Protein AF-A0A7C3QTV1-F1 (afdb_monomer_lite)

pLDDT: mean 79.76, std 13.31, range [42.56, 96.12]

Radius of gyration: 38.28 Å; chains: 1; bounding box: 79×47×96 Å

Organism: NCBI:txid178606

Structure (mmCIF, N/CA/C/O backbone):
data_AF-A0A7C3QTV1-F1
#
_entry.id   AF-A0A7C3QTV1-F1
#
loop_
_atom_site.group_PDB
_atom_site.id
_atom_site.type_symbol
_atom_site.label_atom_id
_atom_site.label_alt_id
_atom_site.label_comp_id
_atom_site.label_asym_id
_atom_site.label_entity_id
_atom_site.label_seq_id
_atom_site.pdbx_PDB_ins_code
_atom_site.Cartn_x
_atom_site.Cartn_y
_atom_site.Cartn_z
_atom_site.occupancy
_atom_site.B_iso_or_equiv
_atom_site.auth_seq_id
_atom_site.auth_comp_id
_atom_site.auth_asym_id
_atom_site.auth_atom_id
_atom_site.pdbx_PDB_model_num
ATOM 1 N N . PRO A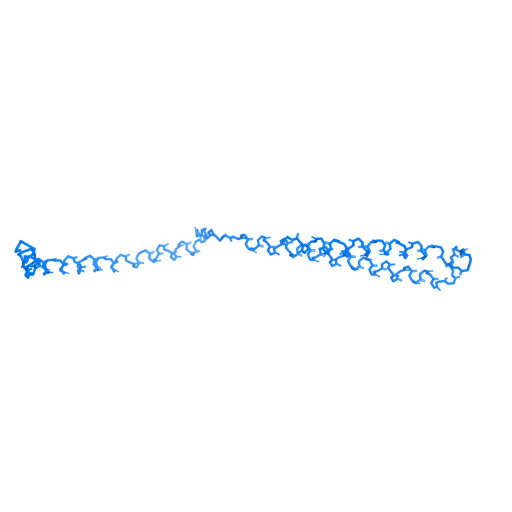 1 1 ? -51.489 26.824 45.747 1.00 57.31 1 PRO A N 1
ATOM 2 C CA . PRO A 1 1 ? -51.584 26.325 47.152 1.00 57.31 1 PRO A CA 1
ATOM 3 C C . PRO A 1 1 ? -51.521 24.789 47.327 1.00 57.31 1 PRO A C 1
ATOM 5 O O . PRO A 1 1 ? -51.056 24.339 48.369 1.00 57.31 1 PRO A O 1
ATOM 8 N N . PHE A 1 2 ? -51.929 23.983 46.333 1.00 53.06 2 PHE A N 1
ATOM 9 C CA . PHE A 1 2 ? -51.855 22.506 46.382 1.00 53.06 2 PHE A CA 1
ATOM 10 C C . PHE A 1 2 ? -50.439 21.932 46.168 1.00 53.06 2 PHE A C 1
ATOM 12 O O . PHE A 1 2 ? -50.050 20.970 46.826 1.00 53.06 2 PHE A O 1
ATOM 19 N N . VAL A 1 3 ? -49.615 22.585 45.342 1.00 59.31 3 VAL A N 1
ATOM 20 C CA . VAL A 1 3 ? -48.230 22.155 45.049 1.00 59.31 3 VAL A CA 1
ATOM 21 C C . VAL A 1 3 ? -47.318 22.262 46.283 1.00 59.31 3 VAL A C 1
ATOM 23 O O . VAL A 1 3 ? -46.472 21.404 46.523 1.00 59.31 3 VAL A O 1
ATOM 26 N N . ARG A 1 4 ? -47.557 23.258 47.150 1.00 53.75 4 ARG A N 1
ATOM 27 C CA . ARG A 1 4 ? -46.781 23.467 48.388 1.00 53.75 4 ARG A CA 1
ATOM 28 C C . ARG A 1 4 ? -47.048 22.393 49.456 1.00 53.75 4 ARG A C 1
ATOM 30 O O . ARG A 1 4 ? -46.195 22.176 50.311 1.00 53.75 4 ARG A O 1
ATOM 37 N N . LYS A 1 5 ? -48.193 21.695 49.394 1.00 55.81 5 LYS A N 1
ATOM 38 C CA . LYS A 1 5 ? -48.529 20.576 50.297 1.00 55.81 5 LYS A CA 1
ATOM 39 C C . LYS A 1 5 ? -47.998 19.222 49.797 1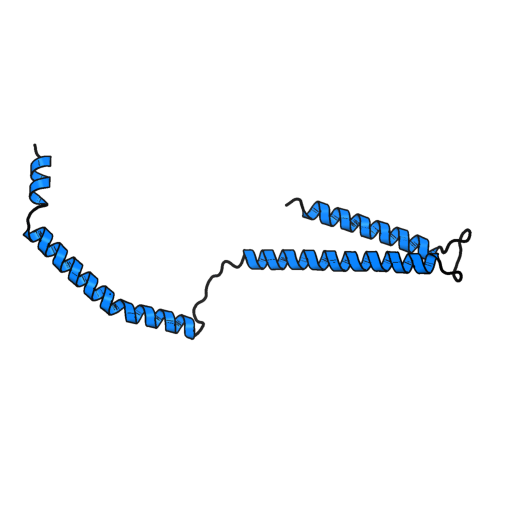.00 55.81 5 LYS A C 1
ATOM 41 O O . LYS A 1 5 ? -47.728 18.361 50.627 1.00 55.81 5 LYS A O 1
ATOM 46 N N . LEU A 1 6 ? -47.753 19.054 48.490 1.00 56.16 6 LEU A N 1
ATOM 47 C CA . LEU A 1 6 ? -47.090 17.852 47.952 1.00 56.16 6 LEU A CA 1
ATOM 48 C C . LEU A 1 6 ? -45.583 17.818 48.250 1.00 56.16 6 LEU A C 1
ATOM 50 O O . LEU A 1 6 ? -45.042 16.756 48.544 1.00 56.16 6 LEU A O 1
ATOM 54 N N . ILE A 1 7 ? -44.913 18.973 48.243 1.00 57.59 7 ILE A N 1
ATOM 55 C CA . ILE A 1 7 ? -43.476 19.061 48.562 1.00 57.59 7 ILE A CA 1
ATOM 56 C C . ILE A 1 7 ? -43.217 18.726 50.041 1.00 57.5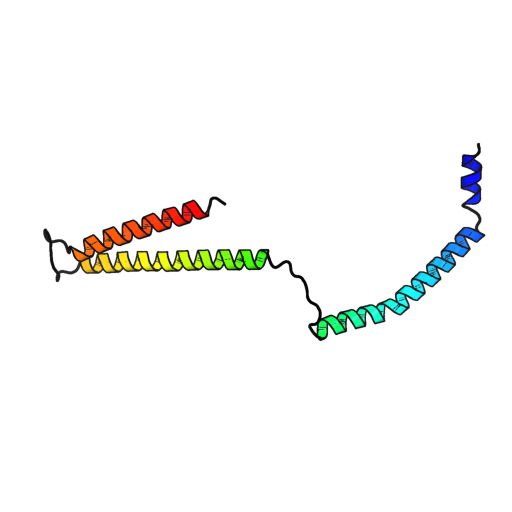9 7 ILE A C 1
ATOM 58 O O . ILE A 1 7 ? -42.242 18.054 50.361 1.00 57.59 7 ILE A O 1
ATOM 62 N N . ARG A 1 8 ? -44.131 19.109 50.945 1.00 54.47 8 ARG A N 1
ATOM 63 C CA . ARG A 1 8 ? -44.015 18.827 52.387 1.00 54.47 8 ARG A CA 1
ATOM 64 C C . ARG A 1 8 ? -44.311 17.374 52.786 1.00 54.47 8 ARG A C 1
ATOM 66 O O . ARG A 1 8 ? -43.872 16.970 53.851 1.00 54.47 8 ARG A O 1
ATOM 73 N N . ARG A 1 9 ? -44.993 16.584 51.942 1.00 53.34 9 ARG A N 1
ATOM 74 C CA . ARG A 1 9 ? -45.221 15.136 52.154 1.00 53.34 9 ARG A CA 1
ATOM 75 C C . ARG A 1 9 ? -44.098 14.241 51.615 1.00 53.34 9 ARG A C 1
ATOM 77 O O . ARG A 1 9 ? -44.005 13.087 52.005 1.00 53.34 9 ARG A O 1
ATOM 84 N N . ARG A 1 10 ? -43.215 14.761 50.752 1.00 52.06 10 ARG A N 1
ATOM 85 C CA . ARG A 1 10 ? -42.000 14.047 50.298 1.00 52.06 10 ARG A CA 1
ATOM 86 C C . ARG A 1 10 ? -40.833 14.120 51.293 1.00 52.06 10 ARG A C 1
ATOM 88 O O . ARG A 1 10 ? -39.836 13.440 51.089 1.00 52.06 10 ARG A O 1
ATOM 95 N N . PHE A 1 11 ? -40.981 14.914 52.355 1.00 51.16 11 PHE A N 1
ATOM 96 C CA . PHE A 1 11 ? -40.048 15.054 53.478 1.00 51.16 11 PHE A CA 1
ATOM 97 C C . PHE A 1 11 ? -40.587 14.384 54.758 1.00 51.16 11 PHE A C 1
ATOM 99 O O . PHE A 1 11 ? -40.347 14.866 55.859 1.00 51.16 11 PHE A O 1
ATOM 106 N N . GLU A 1 12 ? -41.326 13.276 54.641 1.00 59.94 12 GLU A N 1
ATOM 107 C CA . GLU A 1 12 ? -41.555 12.403 55.797 1.00 59.94 12 GLU A CA 1
ATOM 108 C C . GLU A 1 12 ? -40.262 11.613 56.079 1.00 59.94 12 GLU A C 1
ATOM 110 O O . GLU A 1 12 ? -39.845 10.817 55.227 1.00 59.94 12 GLU A O 1
ATOM 115 N N . PRO A 1 13 ? -39.603 11.823 57.238 1.00 62.16 13 PRO A N 1
ATOM 116 C CA . PRO A 1 13 ? -38.328 11.182 57.567 1.00 62.16 13 PRO A CA 1
ATOM 117 C C . PRO A 1 13 ? -38.396 9.648 57.519 1.00 62.16 13 PRO A C 1
ATOM 119 O O . PRO A 1 13 ? -37.409 9.008 57.162 1.00 62.16 13 PRO A O 1
ATOM 122 N N . GLU A 1 14 ? -39.568 9.051 57.757 1.00 66.94 14 GLU A N 1
ATOM 123 C CA . GLU A 1 14 ? -39.784 7.606 57.606 1.00 66.94 14 GLU A CA 1
ATOM 124 C C . GLU A 1 14 ? -39.624 7.116 56.162 1.00 66.94 14 GLU A C 1
ATOM 126 O O . GLU A 1 14 ? -39.055 6.050 55.921 1.00 66.94 14 GLU A O 1
ATOM 131 N N . THR A 1 15 ? -40.074 7.897 55.177 1.00 64.44 15 THR A N 1
ATOM 132 C CA . THR A 1 15 ? -39.997 7.504 53.763 1.00 64.44 15 THR A CA 1
ATOM 133 C C . THR A 1 15 ? -38.566 7.629 53.240 1.00 64.44 15 THR A C 1
ATOM 135 O O . THR A 1 15 ? -38.103 6.772 52.488 1.00 64.44 15 THR A O 1
ATOM 138 N N . VAL A 1 16 ? -37.826 8.647 53.691 1.00 73.81 16 VAL A N 1
ATOM 139 C CA . VAL A 1 16 ? -36.400 8.828 53.370 1.00 73.81 16 VAL A CA 1
ATOM 140 C C . VAL A 1 16 ? -35.551 7.721 54.006 1.00 73.81 16 VAL A C 1
ATOM 142 O O . VAL A 1 16 ? -34.723 7.118 53.323 1.00 73.81 16 VAL A O 1
ATOM 145 N N . PHE A 1 17 ? -35.797 7.383 55.276 1.00 76.62 17 PHE A N 1
ATOM 146 C CA . PHE A 1 17 ? -35.063 6.329 55.984 1.00 76.62 17 PHE A CA 1
ATOM 147 C C . PHE A 1 17 ? -35.340 4.929 55.417 1.00 76.62 17 PHE A C 1
ATOM 149 O O . PHE A 1 17 ? -34.416 4.127 55.256 1.00 76.62 17 PHE A O 1
ATOM 156 N N . ARG A 1 18 ? -36.594 4.641 55.041 1.00 76.31 18 ARG A N 1
ATOM 157 C CA . ARG A 1 18 ? -36.968 3.387 54.372 1.00 76.31 18 ARG A CA 1
ATOM 158 C C . ARG A 1 18 ? -36.261 3.233 53.026 1.00 76.31 18 ARG A C 1
ATOM 160 O O . ARG A 1 18 ? -35.700 2.172 52.767 1.00 76.31 18 ARG A O 1
ATOM 167 N N . ASN A 1 19 ? -36.218 4.300 52.226 1.00 76.44 19 ASN A N 1
ATOM 168 C CA . ASN A 1 19 ? -35.540 4.305 50.927 1.00 76.44 19 ASN A CA 1
ATOM 169 C C . ASN A 1 19 ? -34.011 4.162 51.058 1.00 76.44 19 ASN A C 1
ATOM 171 O O . ASN A 1 19 ? -33.388 3.462 50.260 1.00 76.44 19 ASN A O 1
ATOM 175 N N . LEU A 1 20 ? -33.407 4.775 52.082 1.00 82.00 20 LEU A N 1
ATOM 176 C CA . LEU A 1 20 ? -31.981 4.625 52.399 1.00 82.00 20 LEU A CA 1
ATOM 177 C C . LEU A 1 20 ? -31.633 3.191 52.810 1.00 82.00 20 LEU A C 1
ATOM 179 O O . LEU A 1 20 ? -30.662 2.635 52.302 1.00 82.00 20 LEU A O 1
ATOM 183 N N . ARG A 1 21 ? -32.437 2.559 53.678 1.00 82.69 21 ARG A N 1
ATOM 184 C CA . ARG A 1 21 ? -32.220 1.156 54.067 1.00 82.69 21 ARG A CA 1
ATOM 185 C C . ARG A 1 21 ? -32.382 0.199 52.895 1.00 82.69 21 ARG A C 1
ATOM 187 O O . ARG A 1 21 ? -31.544 -0.683 52.730 1.00 82.69 21 ARG A O 1
ATOM 194 N N . SER A 1 22 ? -33.420 0.366 52.076 1.00 81.38 22 SER A N 1
ATOM 195 C CA . SER A 1 22 ? -33.595 -0.472 50.887 1.00 81.38 22 SER A CA 1
ATOM 196 C C . SER A 1 22 ? -32.456 -0.270 49.887 1.00 81.38 22 SER A C 1
ATOM 198 O O . SER A 1 22 ? -31.944 -1.247 49.351 1.00 81.38 22 SER A O 1
ATOM 200 N N . GLY A 1 23 ? -32.004 0.974 49.688 1.00 83.81 23 GLY A N 1
ATOM 201 C CA . GLY A 1 23 ? -30.856 1.284 48.836 1.00 83.81 23 GLY A CA 1
ATOM 202 C C . GLY A 1 23 ? -29.564 0.640 49.340 1.00 83.81 23 GLY A C 1
ATOM 203 O O . GLY A 1 23 ? -28.862 -0.008 48.569 1.00 83.81 23 GLY A O 1
ATOM 204 N N . ALA A 1 24 ? -29.291 0.729 50.645 1.00 86.88 24 ALA A N 1
ATOM 205 C CA . ALA A 1 24 ? -28.126 0.104 51.267 1.00 86.88 24 ALA A CA 1
ATOM 206 C C . ALA A 1 24 ? -28.153 -1.430 51.155 1.00 86.88 24 ALA A C 1
ATOM 208 O O . ALA A 1 24 ? -27.127 -2.045 50.874 1.00 86.88 24 ALA A O 1
ATOM 209 N N . PHE A 1 25 ? -29.325 -2.053 51.314 1.00 87.12 25 PHE A N 1
ATOM 210 C CA . PHE A 1 25 ? -29.476 -3.506 51.198 1.00 87.12 25 PHE A CA 1
ATOM 211 C C . PHE A 1 25 ? -29.254 -3.998 49.761 1.00 87.12 25 PHE A C 1
ATOM 213 O O . PHE A 1 25 ? -28.578 -5.002 49.539 1.00 87.12 25 PHE A O 1
ATOM 220 N N . VAL A 1 26 ? -29.773 -3.266 48.770 1.00 83.44 26 VAL A N 1
ATOM 221 C CA . VAL A 1 26 ? -29.538 -3.547 47.344 1.00 83.44 26 VAL A CA 1
ATOM 222 C C . VAL A 1 26 ? -28.065 -3.350 46.979 1.00 83.44 26 VAL A C 1
ATOM 224 O O . VAL A 1 26 ? -27.502 -4.165 46.247 1.00 83.44 26 VAL A O 1
ATOM 227 N N . PHE A 1 27 ? -27.419 -2.315 47.517 1.00 88.38 27 PHE A N 1
ATOM 228 C CA . PHE A 1 27 ? -26.004 -2.037 47.279 1.00 88.38 27 PHE A CA 1
ATOM 229 C C . PHE A 1 27 ? -25.098 -3.130 47.859 1.00 88.38 27 PHE A C 1
ATOM 231 O O . PHE A 1 27 ? -24.255 -3.673 47.146 1.00 88.38 27 PHE A O 1
ATOM 238 N N . LEU A 1 28 ? -25.338 -3.531 49.113 1.00 88.12 28 LEU A N 1
ATOM 239 C CA . LEU A 1 28 ? -24.637 -4.645 49.758 1.00 88.12 28 LEU A CA 1
ATOM 240 C C . LEU A 1 28 ? -24.811 -5.946 48.975 1.00 88.12 28 LEU A C 1
ATOM 242 O O . LEU A 1 28 ? -23.833 -6.637 48.708 1.00 88.12 28 LEU A O 1
ATOM 246 N N . ARG A 1 29 ? -26.039 -6.249 48.543 1.00 84.56 29 ARG A N 1
ATOM 247 C CA . ARG A 1 29 ? -26.325 -7.441 47.739 1.00 84.56 29 ARG A CA 1
ATOM 248 C C . ARG A 1 29 ? -25.632 -7.408 46.373 1.00 84.56 29 ARG A C 1
ATOM 250 O O . ARG A 1 29 ? -25.198 -8.436 45.873 1.00 84.56 29 ARG A O 1
ATOM 257 N N . THR A 1 30 ? -25.510 -6.237 45.759 1.00 86.62 30 THR A N 1
ATOM 258 C CA . THR A 1 30 ? -24.826 -6.097 44.466 1.00 86.62 30 THR A CA 1
ATOM 259 C C . THR A 1 30 ? -23.321 -6.304 44.614 1.00 86.62 30 THR A C 1
ATOM 261 O O . THR A 1 30 ? -22.729 -7.041 43.830 1.00 86.62 30 THR A O 1
ATOM 264 N N . ILE A 1 31 ? -22.711 -5.730 45.656 1.00 91.25 31 ILE A N 1
ATOM 265 C CA . ILE A 1 31 ? -21.286 -5.920 45.957 1.00 91.25 31 ILE A CA 1
ATOM 266 C C . ILE A 1 31 ? -20.964 -7.384 46.256 1.00 91.25 31 ILE A C 1
ATOM 268 O O . ILE A 1 31 ? -19.913 -7.855 45.838 1.00 91.25 31 ILE A O 1
ATOM 272 N N . THR A 1 32 ? -21.845 -8.127 46.930 1.00 89.00 32 THR A N 1
ATOM 273 C CA . THR A 1 32 ? -21.590 -9.548 47.218 1.00 89.00 32 THR A CA 1
ATOM 274 C C . THR A 1 32 ? -21.739 -10.453 45.995 1.00 89.00 32 THR A C 1
ATOM 276 O O . THR A 1 32 ? -21.111 -11.507 45.949 1.00 89.00 32 THR A O 1
ATOM 279 N N . HIS A 1 33 ? -22.520 -10.057 44.984 1.00 88.06 33 HIS A N 1
ATOM 280 C CA . HIS A 1 33 ? -22.658 -10.808 43.729 1.00 88.06 33 HIS A CA 1
ATOM 281 C C . HIS A 1 33 ? -21.634 -10.414 42.652 1.00 88.06 33 HIS A C 1
ATOM 283 O O . HIS A 1 33 ? -21.359 -11.211 41.755 1.00 88.06 33 HIS A O 1
ATOM 289 N N . LEU A 1 34 ? -21.035 -9.224 42.750 1.00 91.69 34 LEU A N 1
ATOM 290 C CA . LEU A 1 34 ? -20.049 -8.716 41.794 1.00 91.69 34 LEU A CA 1
ATOM 291 C C . LEU A 1 34 ? -18.840 -9.656 41.574 1.00 91.69 34 LEU A C 1
ATOM 293 O O . LEU A 1 34 ? -18.490 -9.882 40.415 1.00 91.69 34 LEU A O 1
ATOM 297 N N . PRO A 1 35 ? -18.217 -10.252 42.616 1.00 89.81 35 PRO A N 1
ATOM 298 C CA . PRO A 1 35 ? -17.055 -11.122 42.442 1.00 89.81 35 PRO A CA 1
ATOM 299 C C . PRO A 1 35 ? -17.367 -12.347 41.581 1.00 89.81 35 PRO A C 1
ATOM 301 O O . PRO A 1 35 ? -16.568 -12.709 40.724 1.00 89.81 35 PRO A O 1
ATOM 304 N N . ALA A 1 36 ? -18.554 -12.938 41.749 1.00 89.06 36 ALA A N 1
ATOM 305 C CA . ALA A 1 36 ? -18.980 -14.104 40.980 1.00 89.06 36 ALA A CA 1
ATOM 306 C C . ALA A 1 36 ? -19.204 -13.766 39.496 1.00 89.06 36 ALA A C 1
ATOM 308 O O . ALA A 1 36 ? -18.911 -14.577 38.620 1.00 89.06 36 ALA A O 1
ATOM 309 N N . GLU A 1 37 ? -19.702 -12.566 39.188 1.00 88.56 37 GLU A N 1
ATOM 310 C CA . GLU A 1 37 ? -19.820 -12.105 37.799 1.00 88.56 37 GLU A CA 1
ATOM 311 C C . GLU A 1 37 ? -18.449 -11.810 37.172 1.00 88.56 37 GLU A C 1
ATOM 313 O O . GLU A 1 37 ? -18.217 -12.161 36.013 1.00 88.56 37 GLU A O 1
ATOM 318 N N . ILE A 1 38 ? -17.508 -11.255 37.944 1.00 90.94 38 ILE A N 1
ATOM 319 C CA . ILE A 1 38 ? -16.116 -11.069 37.506 1.00 90.94 38 ILE A CA 1
ATOM 320 C C . ILE A 1 38 ? -15.455 -12.427 37.238 1.00 90.94 38 ILE A C 1
ATOM 322 O O . ILE A 1 38 ? -14.831 -12.603 36.195 1.00 90.94 38 ILE A O 1
ATOM 326 N N . GLU A 1 39 ? -15.633 -13.413 38.117 1.00 92.19 39 GLU A N 1
ATOM 327 C CA . GLU A 1 39 ? -15.088 -14.764 37.948 1.00 92.19 39 GLU A CA 1
ATOM 328 C C . GLU A 1 39 ? -15.637 -15.448 36.687 1.00 92.19 39 GLU A C 1
ATOM 330 O O . GLU A 1 39 ? -14.876 -16.021 35.902 1.00 92.19 39 GLU A O 1
ATOM 335 N N . LYS A 1 40 ? -16.945 -15.325 36.424 1.00 89.00 40 LYS A N 1
ATOM 336 C CA . LYS A 1 40 ? -17.563 -15.808 35.179 1.00 89.00 40 LYS A CA 1
ATOM 337 C C . LYS A 1 40 ? -16.970 -15.123 33.947 1.00 89.00 40 LYS A C 1
ATOM 339 O O . LYS A 1 40 ? -16.721 -15.799 32.948 1.00 89.00 40 LYS A O 1
ATOM 344 N N . LEU A 1 41 ? -16.746 -13.809 33.996 1.00 88.62 41 LEU A N 1
ATOM 345 C CA . LEU A 1 41 ? -16.097 -13.050 32.922 1.00 88.62 41 LEU A CA 1
ATOM 346 C C . LEU A 1 41 ? -14.666 -13.540 32.685 1.00 88.62 41 LEU A C 1
ATOM 348 O O . LEU A 1 41 ? -14.343 -13.916 31.562 1.00 88.62 41 LEU A O 1
ATOM 352 N N . VAL A 1 42 ? -13.845 -13.625 33.734 1.00 88.94 42 VAL A N 1
ATOM 353 C CA . VAL A 1 42 ? -12.451 -14.093 33.659 1.00 88.94 42 VAL A CA 1
ATOM 354 C C . VAL A 1 42 ? -12.377 -15.527 33.142 1.00 88.94 42 VAL A C 1
ATOM 356 O O . VAL A 1 42 ? -11.549 -15.826 32.289 1.00 88.94 42 VAL A O 1
ATOM 359 N N . THR A 1 43 ? -13.281 -16.404 33.575 1.00 87.88 43 THR A N 1
ATOM 360 C CA . THR A 1 43 ? -13.341 -17.789 33.089 1.00 87.88 43 THR A CA 1
ATOM 361 C C . THR A 1 43 ? -13.704 -17.840 31.604 1.00 87.88 43 THR A C 1
ATOM 363 O O . THR A 1 43 ? -13.112 -18.603 30.846 1.00 87.88 43 THR A O 1
ATOM 366 N N . ARG A 1 44 ? -14.628 -16.987 31.137 1.00 84.69 44 ARG A N 1
ATOM 367 C CA . ARG A 1 44 ? -14.930 -16.863 29.701 1.00 84.69 44 ARG A CA 1
ATOM 368 C C . ARG A 1 44 ? -13.733 -16.334 28.903 1.00 84.69 44 ARG A C 1
ATOM 370 O O . ARG A 1 44 ? -13.522 -16.841 27.802 1.00 84.69 44 ARG A O 1
ATOM 377 N N . VAL A 1 45 ? -12.971 -15.363 29.434 1.00 84.81 45 VAL A N 1
ATOM 378 C CA . VAL A 1 45 ? -11.714 -14.872 28.822 1.00 84.81 45 VAL A CA 1
ATOM 379 C C . VAL A 1 45 ? -10.713 -16.025 28.716 1.00 84.81 45 VAL A C 1
ATOM 381 O O . VAL A 1 45 ? -10.200 -16.294 27.633 1.00 84.81 45 VAL A O 1
ATOM 384 N N . ARG A 1 46 ? -10.461 -16.718 29.834 1.00 83.19 46 ARG A N 1
ATOM 385 C CA . ARG A 1 46 ? -9.462 -17.788 29.949 1.00 83.19 46 ARG A CA 1
ATOM 386 C C . ARG A 1 46 ? -9.751 -18.951 29.011 1.00 83.19 46 ARG A C 1
ATOM 388 O O . ARG A 1 46 ? -8.837 -19.465 28.380 1.00 83.19 46 ARG A O 1
ATOM 395 N N . ASP A 1 47 ? -11.018 -19.331 28.896 1.00 86.38 47 ASP A N 1
ATOM 396 C CA . ASP A 1 47 ? -11.443 -20.446 28.053 1.00 86.38 47 ASP A CA 1
ATOM 397 C C . ASP A 1 47 ? -11.568 -20.048 26.568 1.00 86.38 47 ASP A C 1
ATOM 399 O O . ASP A 1 47 ? -12.088 -20.825 25.768 1.00 86.38 47 ASP A O 1
ATOM 403 N N . GLY A 1 48 ? -11.165 -18.826 26.185 1.00 71.62 48 GLY A N 1
ATOM 404 C CA . GLY A 1 48 ? -11.246 -18.332 24.805 1.00 71.62 48 GLY A CA 1
ATOM 405 C C . GLY A 1 48 ? -12.678 -18.231 24.263 1.00 71.62 48 GLY A C 1
ATOM 406 O O . GLY A 1 48 ? -12.886 -18.066 23.065 1.00 71.62 48 GLY A O 1
ATOM 407 N N . ARG A 1 49 ? -13.693 -18.331 25.135 1.00 70.25 49 ARG A N 1
ATOM 408 C CA . ARG A 1 49 ? -15.121 -18.315 24.767 1.00 70.25 49 ARG A CA 1
ATOM 409 C C . ARG A 1 49 ? -15.672 -16.906 24.577 1.00 70.25 49 ARG A C 1
ATOM 411 O O . ARG A 1 49 ? -16.839 -16.749 24.210 1.00 70.25 49 ARG A O 1
ATOM 418 N N . ILE A 1 50 ? -14.858 -15.878 24.817 1.00 68.06 50 ILE A N 1
ATOM 419 C CA . ILE A 1 50 ? -15.195 -14.515 24.422 1.00 68.06 50 ILE A CA 1
ATOM 420 C C . ILE A 1 50 ? -14.983 -14.403 22.918 1.00 68.06 50 ILE A C 1
ATOM 422 O O . ILE A 1 50 ? -13.883 -14.155 22.435 1.00 68.06 50 ILE A O 1
ATOM 426 N N . ARG A 1 51 ? -16.083 -14.549 22.179 1.00 57.78 51 ARG A N 1
ATOM 427 C CA . ARG A 1 51 ? -16.190 -14.000 20.832 1.00 57.78 51 ARG A CA 1
ATOM 428 C C . ARG A 1 51 ? -16.244 -12.485 20.979 1.00 57.78 51 ARG A C 1
ATOM 430 O O . ARG A 1 51 ? -17.317 -11.920 21.173 1.00 57.78 51 ARG A O 1
ATOM 437 N N . VAL A 1 52 ? -15.078 -11.844 20.992 1.00 62.91 52 VAL A N 1
ATOM 438 C CA . VAL A 1 52 ? -15.027 -10.402 20.778 1.00 62.91 52 VAL A CA 1
ATOM 439 C C . VAL A 1 52 ? -15.442 -10.217 19.330 1.00 62.91 52 VAL A C 1
ATOM 441 O O . VAL A 1 52 ? -14.707 -10.606 18.425 1.00 62.91 52 VAL A O 1
ATOM 444 N N . ASP A 1 53 ? -16.639 -9.680 19.119 1.00 57.34 53 ASP A N 1
ATOM 445 C CA . ASP A 1 53 ? -17.086 -9.199 17.815 1.00 57.34 53 ASP A CA 1
ATOM 446 C C . ASP A 1 53 ? -16.289 -7.917 17.528 1.00 57.34 53 ASP A C 1
ATOM 448 O O . ASP A 1 53 ? -16.778 -6.788 17.613 1.00 57.34 53 ASP A O 1
ATOM 452 N N . PHE A 1 54 ? -14.973 -8.076 17.347 1.00 56.88 54 PHE A N 1
ATOM 453 C CA . PHE A 1 54 ? -14.149 -7.016 16.812 1.00 56.88 54 PHE A CA 1
ATOM 454 C C . PHE A 1 54 ? -14.771 -6.732 15.457 1.00 56.88 54 PHE A C 1
ATOM 456 O O . PHE A 1 54 ? -14.787 -7.593 14.582 1.00 56.88 54 PHE A O 1
ATOM 463 N N . ASN A 1 55 ? -15.322 -5.534 15.297 1.00 58.56 55 ASN A N 1
ATOM 464 C CA . ASN A 1 55 ? -15.736 -5.041 13.997 1.00 58.56 55 ASN A CA 1
ATOM 465 C C . ASN A 1 55 ? -14.448 -4.821 13.186 1.00 58.56 55 ASN A C 1
ATOM 467 O O . ASN A 1 55 ? -13.955 -3.701 13.056 1.00 58.56 55 ASN A O 1
ATOM 471 N N . LEU A 1 56 ? -13.854 -5.922 12.716 1.00 61.31 56 LEU A N 1
ATOM 472 C CA . LEU A 1 56 ? -12.570 -6.017 12.022 1.00 61.31 56 LEU A CA 1
ATOM 473 C C . LEU A 1 56 ? -12.620 -5.383 10.630 1.00 61.31 56 LEU A C 1
ATOM 475 O O . LEU A 1 56 ? -11.671 -5.539 9.876 1.00 61.31 56 LEU A O 1
ATOM 479 N N . ARG A 1 57 ? -13.664 -4.609 10.311 1.00 63.69 57 ARG A N 1
ATOM 480 C CA . ARG A 1 57 ? -13.777 -3.821 9.079 1.00 63.69 57 ARG A CA 1
ATOM 481 C C . ARG A 1 57 ? -12.487 -3.049 8.785 1.00 63.69 57 ARG A C 1
ATOM 483 O O . ARG A 1 57 ? -11.945 -3.158 7.701 1.00 63.69 57 ARG A O 1
ATOM 490 N N . HIS A 1 58 ? -11.907 -2.403 9.800 1.00 71.94 58 HIS A N 1
ATOM 491 C CA . HIS A 1 58 ? -10.641 -1.674 9.649 1.00 71.94 58 HIS A CA 1
ATOM 492 C C . HIS A 1 58 ? -9.426 -2.576 9.371 1.00 71.94 58 HIS A C 1
ATOM 494 O O . HIS A 1 58 ? -8.461 -2.125 8.760 1.00 71.94 58 HIS A O 1
ATOM 500 N N . LEU A 1 59 ? -9.439 -3.829 9.839 1.00 81.38 59 LEU A N 1
ATOM 501 C CA . LEU A 1 59 ? -8.368 -4.785 9.560 1.00 81.38 59 LEU A CA 1
ATOM 502 C C . LEU A 1 59 ? -8.510 -5.366 8.151 1.00 81.38 59 LEU A C 1
ATOM 504 O O . LEU A 1 59 ? -7.510 -5.504 7.459 1.00 81.38 59 LEU A O 1
ATOM 508 N N . GLU A 1 60 ? -9.732 -5.654 7.705 1.00 82.44 60 GLU A N 1
ATOM 509 C CA . GLU A 1 60 ? -10.016 -6.050 6.320 1.00 82.44 60 GLU A CA 1
ATOM 510 C C . GLU A 1 60 ? -9.647 -4.936 5.332 1.00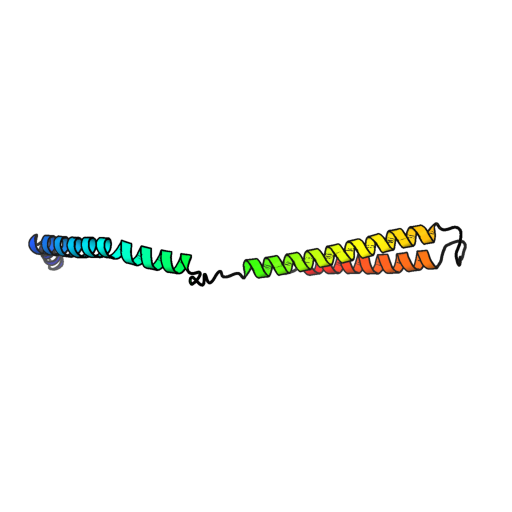 82.44 60 GLU A C 1
ATOM 512 O O . GLU A 1 60 ? -9.000 -5.210 4.321 1.00 82.44 60 GLU A O 1
ATOM 517 N N . ASP A 1 61 ? -9.949 -3.679 5.666 1.00 85.00 61 ASP A N 1
ATOM 518 C CA . ASP A 1 61 ? -9.534 -2.511 4.883 1.00 85.00 61 ASP A CA 1
ATOM 519 C C . ASP A 1 61 ? -8.004 -2.385 4.825 1.00 85.00 61 ASP A C 1
ATOM 521 O O . ASP A 1 61 ? -7.434 -2.156 3.755 1.00 85.00 61 ASP A O 1
ATOM 525 N N . LEU A 1 62 ? -7.319 -2.587 5.959 1.00 86.75 62 LEU A N 1
ATOM 526 C CA . LEU A 1 62 ? -5.857 -2.571 6.020 1.00 86.75 62 LEU A CA 1
ATOM 527 C C . LEU A 1 62 ? -5.243 -3.689 5.171 1.00 86.75 62 LEU A C 1
ATOM 529 O O . LEU A 1 62 ? -4.296 -3.439 4.429 1.00 86.75 62 LEU A O 1
ATOM 533 N N . ILE A 1 63 ? -5.783 -4.907 5.259 1.00 88.75 63 ILE A N 1
ATOM 534 C CA . ILE A 1 63 ? -5.340 -6.049 4.451 1.00 88.75 63 ILE A CA 1
ATOM 535 C C . ILE A 1 63 ? -5.541 -5.741 2.964 1.00 88.75 63 ILE A C 1
ATOM 537 O O . ILE A 1 63 ? -4.622 -5.942 2.171 1.00 88.75 63 ILE A O 1
ATOM 541 N N . GLY A 1 64 ? -6.698 -5.188 2.591 1.00 89.19 64 GLY A N 1
ATOM 542 C CA . GLY A 1 64 ? -6.979 -4.776 1.218 1.00 89.19 64 GLY A CA 1
ATOM 543 C C . GLY A 1 64 ? -6.004 -3.713 0.704 1.00 89.19 64 GLY A C 1
ATOM 544 O O . GLY A 1 64 ? -5.536 -3.795 -0.432 1.00 89.19 64 GLY A O 1
ATOM 545 N N . GLU A 1 65 ? -5.642 -2.733 1.532 1.00 87.75 65 GLU A N 1
ATOM 546 C CA . GLU A 1 65 ? -4.690 -1.691 1.138 1.00 87.75 65 GLU A CA 1
ATOM 547 C C . GLU A 1 65 ? -3.241 -2.199 1.084 1.00 87.75 65 GLU A C 1
ATOM 549 O O . GLU A 1 65 ? -2.471 -1.797 0.200 1.00 87.75 65 GLU A O 1
ATOM 554 N N . MET A 1 66 ? -2.870 -3.132 1.966 1.00 92.19 66 MET A N 1
ATOM 555 C CA . MET A 1 66 ? -1.583 -3.826 1.903 1.00 92.19 66 MET A CA 1
ATOM 556 C C . MET A 1 66 ? -1.454 -4.648 0.619 1.00 92.19 66 MET A C 1
ATOM 558 O O . MET A 1 66 ? -0.423 -4.551 -0.046 1.00 92.19 66 MET A O 1
ATOM 562 N N . ASP A 1 67 ? -2.490 -5.391 0.224 1.00 90.94 67 ASP A N 1
ATOM 563 C CA . ASP A 1 67 ? -2.483 -6.202 -1.001 1.00 90.94 67 ASP A CA 1
ATOM 564 C C . ASP A 1 67 ? -2.375 -5.336 -2.269 1.00 90.94 67 ASP A C 1
ATOM 566 O O . ASP A 1 67 ? -1.548 -5.582 -3.156 1.00 90.94 67 ASP A O 1
ATOM 570 N N . ARG A 1 68 ? -3.119 -4.221 -2.313 1.00 88.69 68 ARG A N 1
ATOM 571 C CA . ARG A 1 68 ? -2.993 -3.218 -3.387 1.00 88.69 68 ARG A CA 1
ATOM 572 C C . ARG A 1 68 ? -1.593 -2.624 -3.455 1.00 88.69 68 ARG A C 1
ATOM 574 O O . ARG A 1 68 ? -1.054 -2.437 -4.548 1.00 88.69 68 ARG A O 1
ATOM 581 N N . THR A 1 69 ? -1.003 -2.305 -2.307 1.00 90.06 69 THR A N 1
ATOM 582 C CA . THR A 1 69 ? 0.352 -1.745 -2.238 1.00 90.06 69 THR A CA 1
ATOM 583 C C . THR A 1 69 ? 1.391 -2.770 -2.684 1.00 90.06 69 THR A C 1
ATOM 585 O O . THR A 1 69 ? 2.251 -2.436 -3.499 1.00 90.06 69 THR A O 1
ATOM 588 N N . GLY A 1 70 ? 1.269 -4.023 -2.240 1.00 92.75 70 GLY A N 1
ATOM 589 C CA . GLY A 1 70 ? 2.118 -5.134 -2.670 1.00 92.75 70 GLY A CA 1
ATOM 590 C C . GLY A 1 70 ? 2.070 -5.334 -4.183 1.00 92.75 70 GLY A C 1
ATOM 591 O O . GLY A 1 70 ? 3.109 -5.315 -4.841 1.00 92.75 70 GLY A O 1
ATOM 592 N N . SER A 1 71 ? 0.867 -5.390 -4.757 1.00 89.44 71 SER A N 1
ATOM 593 C CA . SER A 1 71 ? 0.670 -5.505 -6.207 1.00 89.44 71 SER A CA 1
ATOM 594 C C . SER A 1 71 ? 1.321 -4.352 -6.983 1.00 89.44 71 SER A C 1
ATOM 596 O O . SER A 1 71 ? 2.004 -4.577 -7.986 1.00 89.44 71 SER A O 1
ATOM 598 N N . ARG A 1 72 ? 1.174 -3.104 -6.509 1.00 90.00 72 ARG A N 1
ATOM 599 C CA . ARG A 1 72 ? 1.834 -1.936 -7.123 1.00 90.00 72 ARG A CA 1
ATOM 600 C C . ARG A 1 72 ? 3.356 -2.044 -7.061 1.00 90.00 72 ARG A C 1
ATOM 602 O O . ARG A 1 72 ? 4.017 -1.730 -8.050 1.00 90.00 72 ARG A O 1
ATOM 609 N N . LEU A 1 73 ? 3.918 -2.487 -5.936 1.00 94.06 73 LEU A N 1
ATOM 610 C CA . LEU A 1 73 ? 5.362 -2.683 -5.785 1.00 94.06 73 LEU A CA 1
ATOM 611 C C . LEU A 1 73 ? 5.891 -3.754 -6.742 1.00 94.06 73 LEU A C 1
ATOM 613 O O . LEU A 1 73 ? 6.853 -3.490 -7.461 1.00 94.06 73 LEU A O 1
ATOM 617 N N . SER A 1 74 ? 5.243 -4.919 -6.818 1.00 94.19 74 SER A N 1
ATOM 618 C CA . SER A 1 74 ? 5.640 -5.995 -7.734 1.00 94.19 74 SER A CA 1
ATOM 619 C C . SER A 1 74 ? 5.656 -5.533 -9.192 1.00 94.19 74 SER A C 1
ATOM 621 O O . SER A 1 74 ? 6.638 -5.769 -9.896 1.00 94.19 74 SER A O 1
ATOM 623 N N . ILE A 1 75 ? 4.619 -4.814 -9.640 1.00 89.94 75 ILE A N 1
ATOM 624 C CA . ILE A 1 75 ? 4.564 -4.269 -11.006 1.00 89.94 75 ILE A CA 1
ATOM 625 C C . ILE A 1 75 ? 5.650 -3.205 -11.213 1.00 89.94 75 ILE A C 1
ATOM 627 O O . ILE A 1 75 ? 6.295 -3.192 -12.258 1.00 89.94 75 ILE A O 1
ATOM 631 N N . SER A 1 76 ? 5.899 -2.343 -10.221 1.00 92.94 76 SER A N 1
ATOM 632 C CA . SER A 1 76 ? 6.945 -1.311 -10.305 1.00 92.94 76 SER A CA 1
ATOM 633 C C . SER A 1 76 ? 8.331 -1.931 -10.495 1.00 92.94 76 SER A C 1
ATOM 635 O O . SER A 1 76 ? 9.104 -1.480 -11.340 1.00 92.94 76 SER A O 1
ATOM 637 N N . ILE A 1 77 ? 8.627 -2.997 -9.743 1.00 96.12 77 ILE A N 1
ATOM 638 C CA . ILE A 1 77 ? 9.880 -3.753 -9.849 1.00 96.12 77 ILE A CA 1
ATOM 639 C C . ILE A 1 77 ? 9.974 -4.444 -11.211 1.00 96.12 77 ILE A C 1
ATOM 641 O O . ILE A 1 77 ? 11.013 -4.351 -11.862 1.00 96.12 77 ILE A O 1
ATOM 645 N N . LEU A 1 78 ? 8.896 -5.086 -11.676 1.00 94.50 78 LEU A N 1
ATOM 646 C CA . LEU A 1 78 ? 8.852 -5.731 -12.990 1.00 94.50 78 LEU A CA 1
ATOM 647 C C . LEU A 1 78 ? 9.162 -4.720 -14.099 1.00 94.50 78 LEU A C 1
ATOM 649 O O . LEU A 1 78 ? 10.062 -4.956 -14.903 1.00 94.50 78 LEU A O 1
ATOM 653 N N . VAL A 1 79 ? 8.490 -3.566 -14.101 1.00 93.38 79 VAL A N 1
ATOM 654 C CA . VAL A 1 79 ? 8.730 -2.497 -15.080 1.00 93.38 79 VAL A CA 1
ATOM 655 C C . VAL A 1 79 ? 10.172 -1.997 -15.003 1.00 93.38 79 VAL A C 1
ATOM 657 O O . VAL A 1 79 ? 10.836 -1.928 -16.033 1.00 93.38 79 VAL A O 1
ATOM 660 N N . GLY A 1 80 ? 10.693 -1.713 -13.806 1.00 94.81 80 GLY A N 1
ATOM 661 C CA . GLY A 1 80 ? 12.083 -1.282 -13.629 1.00 94.81 80 GLY A CA 1
ATOM 662 C C . GLY A 1 80 ? 13.092 -2.309 -14.150 1.00 94.81 80 GLY A C 1
ATOM 663 O O . GLY A 1 80 ? 14.020 -1.955 -14.876 1.00 94.81 80 GLY A O 1
ATOM 664 N N . SER A 1 81 ? 12.877 -3.594 -13.857 1.00 95.62 81 SER A N 1
ATOM 665 C CA . SER A 1 81 ? 13.725 -4.682 -14.355 1.00 95.62 81 SER A CA 1
ATOM 666 C C . SER A 1 81 ? 13.673 -4.807 -15.880 1.00 95.62 81 SER A C 1
ATOM 668 O O . SER A 1 81 ? 14.707 -5.021 -16.511 1.00 95.62 81 SER A O 1
ATOM 670 N N . LEU A 1 82 ? 12.500 -4.587 -16.486 1.00 93.00 82 LEU A N 1
ATOM 671 C CA . LEU A 1 82 ? 12.323 -4.601 -17.933 1.00 93.00 82 LEU A CA 1
ATOM 672 C C . LEU A 1 82 ? 13.038 -3.418 -18.591 1.00 93.00 82 LEU A C 1
ATOM 674 O O . LEU A 1 82 ? 13.698 -3.612 -19.608 1.00 93.00 82 LEU A O 1
ATOM 678 N N . VAL A 1 83 ? 12.965 -2.220 -18.001 1.00 92.69 83 VAL A N 1
ATOM 679 C CA . VAL A 1 83 ? 13.723 -1.043 -18.458 1.00 92.69 83 VAL A CA 1
ATOM 680 C C . VAL A 1 83 ? 15.223 -1.330 -18.430 1.00 92.69 83 VAL A C 1
ATOM 682 O O . VAL A 1 83 ? 15.901 -1.130 -19.435 1.00 92.69 83 VAL A O 1
ATOM 685 N N . ILE A 1 84 ? 15.739 -1.840 -17.307 1.00 94.00 84 ILE A N 1
ATOM 686 C CA . ILE A 1 84 ? 17.170 -2.130 -17.140 1.00 94.00 84 ILE A CA 1
ATOM 687 C C . ILE A 1 84 ? 17.621 -3.222 -18.120 1.00 94.00 84 ILE A C 1
ATOM 689 O O . ILE A 1 84 ? 18.613 -3.042 -18.824 1.00 94.00 84 ILE A O 1
ATOM 693 N N . GLY A 1 85 ? 16.881 -4.329 -18.225 1.00 90.81 85 GLY A N 1
ATOM 694 C CA . GLY A 1 85 ? 17.192 -5.414 -19.159 1.00 90.81 85 GLY A CA 1
ATOM 695 C C . GLY A 1 85 ? 17.154 -4.960 -20.620 1.00 90.81 85 GLY A C 1
ATOM 696 O O . GLY A 1 85 ? 18.049 -5.286 -21.399 1.00 90.81 85 GLY A O 1
ATOM 697 N N . SER A 1 86 ? 16.168 -4.135 -20.978 1.00 88.69 86 SER A N 1
ATOM 698 C CA . SER A 1 86 ? 16.058 -3.552 -22.319 1.00 88.69 86 SER A CA 1
ATOM 699 C C . SER A 1 86 ? 17.219 -2.609 -22.620 1.00 88.69 86 SER A C 1
ATOM 701 O O . SER A 1 86 ? 17.776 -2.677 -23.712 1.00 88.69 86 SER A O 1
ATOM 703 N N . ALA A 1 87 ? 17.639 -1.786 -21.653 1.00 88.06 87 ALA A N 1
ATOM 704 C CA . ALA A 1 87 ? 18.792 -0.898 -21.785 1.00 88.06 87 ALA A CA 1
ATOM 705 C C . ALA A 1 87 ? 20.102 -1.674 -21.996 1.00 88.06 87 ALA A C 1
ATOM 707 O O . ALA A 1 87 ? 20.913 -1.296 -22.842 1.00 88.06 87 ALA A O 1
ATOM 708 N N . LEU A 1 88 ? 20.288 -2.792 -21.286 1.00 88.94 88 LEU A N 1
ATOM 709 C CA . LEU A 1 88 ? 21.452 -3.665 -21.462 1.00 88.94 88 LEU A CA 1
ATOM 710 C C . LEU A 1 88 ? 21.479 -4.308 -22.856 1.00 88.94 88 LEU A C 1
ATOM 712 O O . LEU A 1 88 ? 22.514 -4.296 -23.519 1.00 88.94 88 LEU A O 1
ATOM 716 N N . ILE A 1 89 ? 20.342 -4.822 -23.335 1.00 85.94 89 ILE A N 1
ATOM 717 C CA . ILE A 1 89 ? 20.225 -5.394 -24.688 1.00 85.94 89 ILE A CA 1
ATOM 718 C C . ILE A 1 89 ? 20.396 -4.313 -25.760 1.00 85.94 89 ILE A C 1
ATOM 720 O O . ILE A 1 89 ? 20.956 -4.575 -26.825 1.00 85.94 89 ILE A O 1
ATOM 724 N N . PHE A 1 90 ? 19.927 -3.097 -25.486 1.00 83.31 90 PHE A N 1
ATOM 725 C CA . PHE A 1 90 ? 20.083 -1.949 -26.368 1.00 83.31 90 PHE A CA 1
ATOM 726 C C . PHE A 1 90 ? 21.551 -1.545 -26.536 1.00 83.31 90 PHE A C 1
ATOM 728 O O . PHE A 1 90 ? 21.981 -1.286 -27.658 1.00 83.31 90 PHE A O 1
ATOM 735 N N . ALA A 1 91 ? 22.322 -1.555 -25.445 1.00 81.00 91 ALA A N 1
ATOM 736 C CA . ALA A 1 91 ? 23.755 -1.265 -25.445 1.00 81.00 91 ALA A CA 1
ATOM 737 C C . ALA A 1 91 ? 24.632 -2.448 -25.907 1.00 81.00 91 ALA A C 1
ATOM 739 O O . ALA A 1 91 ? 25.837 -2.279 -26.099 1.00 81.00 91 ALA A O 1
ATOM 740 N N . SER A 1 92 ? 24.059 -3.645 -26.086 1.00 79.31 92 SER A N 1
ATOM 741 C CA . SER A 1 92 ? 24.813 -4.833 -26.489 1.00 79.31 92 SER A CA 1
ATOM 742 C C . SER A 1 92 ? 25.352 -4.699 -27.922 1.00 79.31 92 SER A C 1
ATOM 744 O O . SER A 1 92 ? 24.583 -4.462 -28.860 1.00 79.31 92 SER A O 1
ATOM 746 N N . PRO A 1 93 ? 26.658 -4.937 -28.145 1.00 69.19 93 PRO A N 1
ATOM 747 C CA . PRO A 1 93 ? 27.241 -4.938 -29.484 1.00 69.19 93 PRO A CA 1
ATOM 748 C C . PRO A 1 93 ? 26.788 -6.136 -30.337 1.00 69.19 93 PRO A C 1
ATOM 750 O O . PRO A 1 93 ? 26.927 -6.079 -31.562 1.00 69.19 93 PRO A O 1
ATOM 753 N N . ASN A 1 94 ? 26.204 -7.172 -29.721 1.00 66.12 94 ASN A N 1
ATOM 754 C CA . ASN A 1 94 ? 25.796 -8.424 -30.360 1.00 66.12 94 ASN A CA 1
ATOM 755 C C . ASN A 1 94 ? 24.258 -8.569 -30.345 1.00 66.12 94 ASN A C 1
ATOM 757 O O . ASN A 1 94 ? 23.654 -8.563 -29.271 1.00 66.12 94 ASN A O 1
ATOM 761 N N . GLY A 1 95 ? 23.633 -8.700 -31.528 1.00 66.69 95 GLY A N 1
ATOM 762 C CA . GLY A 1 95 ? 22.181 -8.885 -31.714 1.00 66.69 95 GLY A CA 1
ATOM 763 C C . GLY A 1 95 ? 21.656 -8.392 -33.081 1.00 66.69 95 GLY A C 1
ATOM 764 O O . GLY A 1 95 ? 22.400 -7.725 -33.803 1.00 66.69 95 GLY A O 1
ATOM 765 N N . PRO A 1 96 ? 20.397 -8.700 -33.464 1.00 66.88 96 PRO A N 1
ATOM 766 C CA . PRO A 1 96 ? 19.775 -8.204 -34.695 1.00 66.88 96 PRO A CA 1
ATOM 767 C C . PRO A 1 96 ? 19.567 -6.682 -34.632 1.00 66.88 96 PRO A C 1
ATOM 769 O O . PRO A 1 96 ? 18.682 -6.165 -33.939 1.00 66.88 96 PRO A O 1
ATOM 772 N N . LYS A 1 97 ? 20.414 -5.954 -35.362 1.00 71.31 97 LYS A N 1
ATOM 773 C CA . LYS A 1 97 ? 20.404 -4.490 -35.429 1.00 71.31 97 LYS A CA 1
ATOM 774 C C . LYS A 1 97 ? 19.501 -4.013 -36.568 1.00 71.31 97 LYS A C 1
ATOM 776 O O . LYS A 1 97 ? 19.653 -4.470 -37.695 1.00 71.31 97 LYS A O 1
ATOM 781 N N . PHE A 1 98 ? 18.628 -3.046 -36.296 1.00 63.88 98 PHE A N 1
ATOM 782 C CA . PHE A 1 98 ? 18.056 -2.168 -37.325 1.00 63.88 98 PHE A CA 1
ATOM 783 C C . PHE A 1 98 ? 18.706 -0.798 -37.168 1.00 63.88 98 PHE A C 1
ATOM 785 O O . PHE A 1 98 ? 18.735 -0.264 -36.062 1.00 63.88 98 PHE A O 1
ATOM 792 N N . PHE A 1 99 ? 19.237 -0.224 -38.250 1.00 65.69 99 PHE A N 1
ATOM 793 C CA . PHE A 1 99 ? 19.869 1.107 -38.230 1.00 65.69 99 PHE A CA 1
ATOM 794 C C . PHE A 1 99 ? 21.004 1.273 -37.192 1.00 65.69 99 PHE A C 1
ATOM 796 O O . PHE A 1 99 ? 21.276 2.375 -36.728 1.00 65.69 99 PHE A O 1
ATOM 803 N N . GLY A 1 100 ? 21.678 0.180 -36.812 1.00 68.75 100 GLY A N 1
ATOM 804 C CA . GLY A 1 100 ? 22.735 0.190 -35.788 1.00 68.75 100 GLY A CA 1
ATOM 805 C C . GLY A 1 100 ? 22.237 0.085 -34.340 1.00 68.75 100 GLY A C 1
ATOM 806 O O . GLY A 1 100 ? 23.058 -0.058 -33.439 1.00 68.75 100 GLY A O 1
ATOM 807 N N . LEU A 1 101 ? 20.918 0.069 -34.119 1.00 69.62 101 LEU A N 1
ATOM 808 C CA . LEU A 1 101 ? 20.274 -0.073 -32.812 1.00 69.62 101 LEU A CA 1
ATOM 809 C C . LEU A 1 101 ? 19.674 -1.476 -32.646 1.00 69.62 101 LEU A C 1
ATOM 811 O O . LEU A 1 101 ? 19.145 -2.059 -33.596 1.00 69.62 101 LEU A O 1
ATOM 815 N N . SER A 1 102 ? 19.732 -2.030 -31.433 1.00 80.12 102 SER A N 1
ATOM 816 C CA . SER A 1 102 ? 19.112 -3.326 -31.128 1.00 80.12 102 SER A CA 1
ATOM 817 C C . SER A 1 102 ? 17.584 -3.206 -31.152 1.00 80.12 102 SER A C 1
ATOM 819 O O . SER A 1 102 ? 16.985 -2.549 -30.298 1.00 80.12 102 SER A O 1
ATOM 821 N N . THR A 1 103 ? 16.945 -3.862 -32.125 1.00 79.69 103 THR A N 1
ATOM 822 C CA . THR A 1 103 ? 15.473 -3.890 -32.277 1.00 79.69 103 THR A CA 1
ATOM 823 C C . THR A 1 103 ? 14.764 -4.416 -31.034 1.00 79.69 103 THR A C 1
ATOM 825 O O . THR A 1 103 ? 13.720 -3.902 -30.636 1.00 79.69 103 THR A O 1
ATOM 828 N N . ILE A 1 104 ? 15.365 -5.421 -30.399 1.00 81.62 104 ILE A N 1
ATOM 829 C CA . ILE A 1 104 ? 14.830 -6.092 -29.215 1.00 81.62 104 ILE A CA 1
ATOM 830 C C . ILE A 1 104 ? 14.829 -5.138 -28.014 1.00 81.62 104 ILE A C 1
ATOM 832 O O . ILE A 1 104 ? 13.827 -5.045 -27.309 1.00 81.62 104 ILE A O 1
ATOM 836 N N . GLY A 1 105 ? 15.914 -4.381 -27.814 1.00 83.25 105 GLY A N 1
ATOM 837 C CA . GLY A 1 105 ? 15.991 -3.383 -26.744 1.00 83.25 105 GLY A CA 1
ATOM 838 C C . GLY A 1 105 ? 14.968 -2.258 -26.923 1.00 83.25 105 GLY A C 1
ATOM 839 O O . GLY A 1 105 ? 14.327 -1.844 -25.959 1.00 83.25 105 GLY A O 1
ATOM 840 N N . LEU A 1 106 ? 14.749 -1.810 -28.165 1.00 85.50 106 LEU A N 1
ATOM 841 C CA . LEU A 1 106 ? 13.758 -0.775 -28.469 1.00 85.50 106 LEU A CA 1
ATOM 842 C C . LEU A 1 106 ? 12.325 -1.247 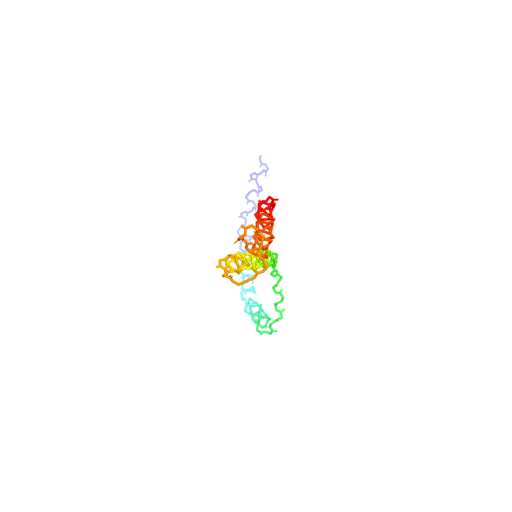-28.176 1.00 85.50 106 LEU A C 1
ATOM 844 O O . LEU A 1 106 ? 11.560 -0.529 -27.535 1.00 85.50 106 LEU A O 1
ATOM 848 N N . MET A 1 107 ? 11.973 -2.468 -28.589 1.00 88.06 107 MET A N 1
ATOM 849 C CA . MET A 1 107 ? 10.669 -3.065 -28.275 1.00 88.06 107 MET A CA 1
ATOM 850 C C . MET A 1 107 ? 10.461 -3.214 -26.766 1.00 88.06 107 MET A C 1
ATOM 852 O O . MET A 1 107 ? 9.397 -2.869 -26.254 1.00 88.06 107 MET A O 1
ATOM 856 N N . GLY A 1 108 ? 11.491 -3.651 -26.040 1.00 86.88 108 GLY A N 1
ATOM 857 C CA . GLY A 1 108 ? 11.450 -3.742 -24.583 1.00 86.88 108 GLY A CA 1
ATOM 858 C C . GLY A 1 108 ? 11.202 -2.390 -23.903 1.00 86.88 108 GLY A C 1
ATOM 859 O O . GLY A 1 108 ? 10.380 -2.307 -22.991 1.00 86.88 108 GLY A O 1
ATOM 860 N N . PHE A 1 109 ? 11.804 -1.306 -24.406 1.00 89.06 109 PHE A N 1
AT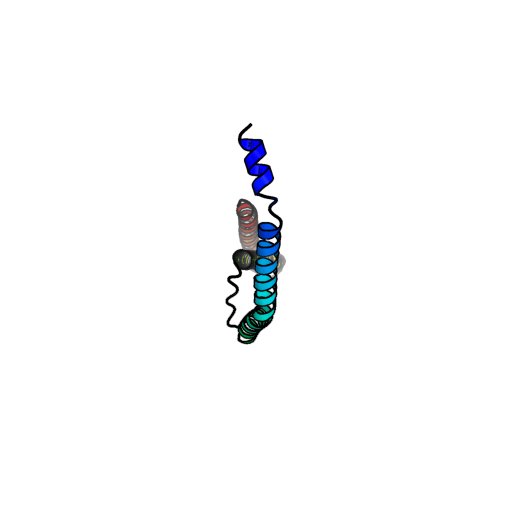OM 861 C CA . PHE A 1 109 ? 11.519 0.055 -23.938 1.00 89.06 109 PHE A CA 1
ATOM 862 C C . PHE A 1 109 ? 10.082 0.506 -24.217 1.00 89.06 109 PHE A C 1
ATOM 864 O O . PHE A 1 109 ? 9.461 1.099 -23.335 1.00 89.06 109 PHE A O 1
ATOM 871 N N . PHE A 1 110 ? 9.528 0.214 -25.399 1.00 92.44 110 PHE A N 1
ATOM 872 C CA . PHE A 1 110 ? 8.126 0.527 -25.705 1.00 92.44 110 PHE A CA 1
ATOM 873 C C . PHE A 1 110 ? 7.164 -0.200 -24.760 1.00 92.44 110 PHE A C 1
ATOM 875 O O . PHE A 1 110 ? 6.247 0.417 -24.215 1.00 92.44 110 PHE A O 1
ATOM 882 N N . VAL A 1 111 ? 7.401 -1.491 -24.517 1.00 91.94 111 VAL A N 1
ATOM 883 C CA . VAL A 1 111 ? 6.595 -2.292 -23.585 1.00 91.94 111 VAL A CA 1
ATOM 884 C C . VAL A 1 111 ? 6.734 -1.763 -22.158 1.00 91.94 111 VAL A C 1
ATOM 886 O O . VAL A 1 111 ? 5.728 -1.566 -21.478 1.00 91.94 111 VAL A O 1
ATOM 889 N N . ALA A 1 112 ? 7.955 -1.472 -21.708 1.00 91.38 112 ALA A N 1
ATOM 890 C CA . ALA A 1 112 ? 8.196 -0.918 -20.381 1.00 91.38 112 ALA A CA 1
ATOM 891 C C . ALA A 1 112 ? 7.543 0.459 -20.194 1.00 91.38 112 ALA A C 1
ATOM 893 O O . ALA A 1 112 ? 6.944 0.716 -19.151 1.00 91.38 112 ALA A O 1
ATOM 894 N N . GLY A 1 113 ? 7.598 1.320 -21.213 1.00 92.25 113 GLY A N 1
ATOM 895 C CA . GLY A 1 113 ? 6.929 2.619 -21.217 1.00 92.25 113 GLY A CA 1
ATOM 896 C C . GLY A 1 113 ? 5.411 2.485 -21.123 1.00 92.25 113 GLY A C 1
ATOM 897 O O . GLY A 1 113 ? 4.790 3.155 -20.301 1.00 92.25 113 GLY A O 1
ATOM 898 N N . PHE A 1 114 ? 4.814 1.572 -21.895 1.00 95.12 114 PHE A N 1
ATOM 899 C CA . PHE A 1 114 ? 3.377 1.306 -21.836 1.00 95.12 114 PHE A CA 1
ATOM 900 C C . PHE A 1 114 ? 2.946 0.769 -20.464 1.00 95.12 114 PHE A C 1
ATOM 902 O O . PHE A 1 114 ? 1.995 1.279 -19.874 1.00 95.12 114 PHE A O 1
ATOM 909 N N . LEU A 1 115 ? 3.672 -0.213 -19.920 1.00 91.06 115 LEU A N 1
ATOM 910 C CA . LEU A 1 115 ? 3.390 -0.783 -18.600 1.00 91.06 115 LEU A CA 1
ATOM 911 C C . LEU A 1 115 ? 3.576 0.243 -17.475 1.00 91.06 115 LEU A C 1
ATOM 913 O O . LEU A 1 115 ? 2.735 0.335 -16.581 1.00 91.06 115 LEU A O 1
ATOM 917 N N . GLY A 1 116 ? 4.639 1.048 -17.529 1.00 90.81 116 GLY A N 1
ATOM 918 C CA . GLY A 1 116 ? 4.879 2.126 -16.571 1.00 90.81 116 GLY A CA 1
ATOM 919 C C . GLY A 1 116 ? 3.792 3.199 -16.627 1.00 90.81 116 GLY A C 1
ATOM 920 O O . GLY A 1 116 ? 3.285 3.628 -15.593 1.00 90.81 116 GLY A O 1
ATOM 921 N N . PHE A 1 117 ? 3.362 3.583 -17.829 1.00 94.06 117 PHE A N 1
ATOM 922 C CA . PHE A 1 117 ? 2.274 4.540 -18.013 1.00 94.06 117 PHE A CA 1
ATOM 923 C C . PHE A 1 117 ? 0.931 3.995 -17.507 1.00 94.06 117 PHE A C 1
ATOM 925 O O . PHE A 1 117 ? 0.214 4.685 -16.778 1.00 94.06 117 PHE A O 1
ATOM 932 N N . ALA A 1 118 ? 0.616 2.734 -17.813 1.00 89.75 118 ALA A N 1
ATOM 933 C CA . ALA A 1 118 ? -0.565 2.053 -17.292 1.00 89.75 118 ALA A CA 1
ATOM 934 C C . ALA A 1 118 ? -0.556 1.990 -15.755 1.00 89.75 118 ALA A C 1
ATOM 936 O O . ALA A 1 118 ? -1.589 2.224 -15.125 1.00 89.75 118 ALA A O 1
ATOM 937 N N . LEU A 1 119 ? 0.608 1.749 -15.141 1.00 87.50 119 LEU A N 1
ATOM 938 C CA . LEU A 1 119 ? 0.772 1.761 -13.689 1.00 87.50 119 LEU A CA 1
ATOM 939 C C . LEU A 1 119 ? 0.504 3.152 -13.094 1.00 87.50 119 LEU A C 1
ATOM 941 O O . LEU A 1 119 ? -0.213 3.257 -12.100 1.00 87.50 119 LEU A O 1
ATOM 945 N N . ILE A 1 120 ? 1.017 4.221 -13.711 1.00 89.06 120 ILE A N 1
ATOM 946 C CA . ILE A 1 120 ? 0.745 5.601 -13.276 1.00 89.06 120 ILE A CA 1
ATOM 947 C C . ILE A 1 120 ? -0.761 5.885 -13.316 1.00 89.06 120 ILE A C 1
ATOM 949 O O . ILE A 1 120 ? -1.318 6.387 -12.337 1.00 89.06 120 ILE A O 1
ATOM 953 N N . ILE A 1 121 ? -1.444 5.506 -14.404 1.00 90.38 121 ILE A N 1
ATOM 954 C CA . ILE A 1 121 ? -2.904 5.648 -14.518 1.00 90.38 121 ILE A CA 1
ATOM 955 C C . ILE A 1 121 ? -3.617 4.847 -13.425 1.00 90.38 121 ILE A C 1
ATOM 957 O O . ILE A 1 121 ? -4.544 5.363 -12.800 1.00 90.38 121 ILE A O 1
ATOM 961 N N . ALA A 1 122 ? -3.194 3.609 -13.165 1.00 84.69 122 ALA A N 1
ATOM 962 C CA . ALA A 1 122 ? -3.788 2.763 -12.134 1.00 84.69 122 ALA A CA 1
ATOM 963 C C . ALA A 1 122 ? -3.639 3.377 -10.730 1.00 84.69 122 ALA A C 1
ATOM 965 O O . ALA A 1 122 ? -4.602 3.395 -9.961 1.00 84.69 122 ALA A O 1
ATOM 966 N N . ILE A 1 123 ? -2.470 3.943 -10.411 1.00 83.44 123 ILE A N 1
ATOM 967 C CA . ILE A 1 123 ? -2.218 4.632 -9.137 1.00 83.44 123 ILE A CA 1
ATOM 968 C C . ILE A 1 123 ? -3.100 5.879 -9.016 1.00 83.44 123 ILE A C 1
ATOM 970 O O . ILE A 1 123 ? -3.750 6.066 -7.989 1.00 83.44 123 ILE A O 1
ATOM 974 N N . LEU A 1 124 ? -3.162 6.712 -10.059 1.00 86.38 124 LEU A N 1
ATOM 975 C CA . LEU A 1 124 ? -3.966 7.939 -10.061 1.00 86.38 124 LEU A CA 1
ATOM 976 C C . LEU A 1 124 ? -5.468 7.647 -9.965 1.00 86.38 124 LEU A C 1
ATOM 978 O O . LEU A 1 124 ? -6.176 8.307 -9.206 1.00 86.38 124 LEU A O 1
ATOM 982 N N . ARG A 1 125 ? -5.958 6.632 -10.684 1.00 83.06 125 ARG A N 1
ATOM 983 C CA . ARG A 1 125 ? -7.364 6.212 -10.634 1.00 83.06 125 ARG A CA 1
ATOM 984 C C . ARG A 1 125 ? -7.735 5.642 -9.268 1.00 83.06 125 ARG A C 1
ATOM 986 O O . ARG A 1 125 ? -8.834 5.896 -8.792 1.00 83.06 125 ARG A O 1
ATOM 993 N N . SER A 1 126 ? -6.819 4.923 -8.623 1.00 69.62 126 SER A N 1
ATOM 994 C CA . SER A 1 126 ? -7.057 4.330 -7.307 1.00 69.62 126 SER A CA 1
ATOM 995 C C . SER A 1 126 ? -7.083 5.343 -6.158 1.00 69.62 126 SER A C 1
ATOM 997 O O . SER A 1 126 ? -7.516 4.973 -5.075 1.00 69.62 126 SER A O 1
ATOM 999 N N . ARG A 1 127 ? -6.633 6.592 -6.362 1.00 63.09 127 ARG A N 1
ATOM 1000 C CA . ARG A 1 127 ? -6.733 7.668 -5.355 1.00 63.09 127 ARG A CA 1
ATOM 1001 C C . ARG A 1 127 ? -8.060 8.432 -5.384 1.00 63.09 127 ARG A C 1
ATOM 1003 O O . ARG A 1 127 ? -8.264 9.318 -4.562 1.00 63.09 127 ARG A O 1
ATOM 1010 N N . ARG A 1 128 ? -8.944 8.133 -6.337 1.00 51.59 128 ARG A N 1
ATOM 1011 C CA . ARG A 1 128 ? -10.307 8.671 -6.396 1.00 51.59 128 ARG A CA 1
ATOM 1012 C C . ARG A 1 128 ? -11.283 7.612 -5.893 1.00 51.59 128 ARG A C 1
ATOM 1014 O O . ARG A 1 128 ? -11.979 7.057 -6.723 1.00 51.59 128 ARG A O 1
ATOM 1021 N N . PHE A 1 129 ? -11.287 7.321 -4.595 1.00 42.56 129 PHE A N 1
ATOM 1022 C CA . PHE A 1 129 ? -12.419 6.802 -3.811 1.00 42.56 129 PHE A CA 1
ATOM 1023 C C . PHE A 1 129 ? -12.066 6.915 -2.329 1.00 42.56 129 PHE A C 1
ATOM 1025 O O . PHE A 1 129 ? -10.928 6.530 -1.983 1.00 42.56 129 PHE A O 1
#

Foldseek 3Di:
DVVVVVVVVVPPVVVVVVVVVVVVVVVVVCVVCVVVVVVVVVVCVVVVVPPPPPVCVVVVVVVVVVVVVVVLVVLVVVLVVLLVVLVCQQPDQDADDDVSTHPSSVVSVVVSVVSVVVSVVVVVVVVPD

Sequence (129 aa):
PFVRKLIRRRFEPETVFRNLRSGAFVFLRTITHLPAEIEKLVTRVRDGRIRVDFNLRHLEDLIGEMDRTGSRLSISILVGSLVIGSALIFASPNGPKFFGLSTIGLMGFFVAGFLGFALIIAILRSRRF

Secondary structure (DSSP, 8-state):
--HHHHHHHTT-HHHHHHHHHHHHHHHHHHHHHHHHHHHHHHHHHHTT-------THHHHHHHHHHHHHHHHHHHHHHHHHHHHHHHHHHH-SSS-EETTEEHHHHHHHHHHHHHHHHHHHHHHHHT--